Protein AF-A0A0S7EP44-F1 (afdb_monomer_lite)

Radius of gyration: 18.48 Å; chains: 1; bounding box: 54×35×47 Å

InterPro domains:
  IPR001807 Chloride channel [PF00654] (4-166)
  IPR014743 Chloride channel, core [SSF81340] (2-166)
  IPR050970 Voltage-gated chloride channel [PTHR45720] (1-166)

Structure (mmCIF, N/CA/C/O backbone):
data_AF-A0A0S7EP44-F1
#
_entry.id   AF-A0A0S7EP44-F1
#
loop_
_atom_site.group_PDB
_atom_site.id
_atom_site.type_symbol
_atom_site.label_atom_id
_atom_site.label_alt_id
_atom_site.label_comp_id
_atom_site.label_asym_id
_atom_site.label_entity_id
_atom_site.label_seq_id
_atom_site.pdbx_PDB_ins_code
_atom_site.Cartn_x
_atom_site.Cartn_y
_atom_site.Cartn_z
_atom_site.occupancy
_atom_site.B_iso_or_equiv
_atom_site.auth_seq_id
_atom_site.auth_comp_id
_atom_site.auth_asym_id
_atom_site.auth_atom_id
_atom_site.pdbx_PDB_model_num
ATOM 1 N N . MET A 1 1 ? 30.008 4.848 -21.230 1.00 47.75 1 MET A N 1
ATOM 2 C CA . MET A 1 1 ? 29.415 5.142 -19.914 1.00 47.75 1 MET A CA 1
ATOM 3 C C . MET A 1 1 ? 27.972 4.730 -20.035 1.00 47.75 1 MET A C 1
ATOM 5 O O . MET A 1 1 ? 27.283 5.323 -20.854 1.00 47.75 1 MET A O 1
ATOM 9 N N . ASP A 1 2 ? 27.565 3.689 -19.321 1.00 62.22 2 ASP A N 1
ATOM 10 C CA . ASP A 1 2 ? 26.161 3.291 -19.288 1.00 62.22 2 ASP A CA 1
ATOM 11 C C . ASP A 1 2 ? 25.454 4.258 -18.338 1.00 62.22 2 ASP A C 1
ATOM 13 O O . ASP A 1 2 ? 25.802 4.347 -17.157 1.00 62.22 2 ASP A O 1
ATOM 17 N N . PHE A 1 3 ? 24.565 5.087 -18.881 1.00 68.12 3 PHE A N 1
ATOM 18 C CA . PHE A 1 3 ? 23.808 6.035 -18.074 1.00 68.12 3 PHE A CA 1
ATOM 19 C C . PHE A 1 3 ? 22.686 5.284 -17.348 1.00 68.12 3 PHE A C 1
ATOM 21 O O . PHE A 1 3 ? 22.010 4.469 -17.969 1.00 68.12 3 PHE A O 1
ATOM 28 N N . PRO A 1 4 ? 22.472 5.538 -16.044 1.00 75.44 4 PRO A N 1
ATOM 29 C CA . PRO A 1 4 ? 21.437 4.846 -15.279 1.00 75.44 4 PRO A CA 1
ATOM 30 C C . PRO A 1 4 ? 20.013 5.282 -15.649 1.00 75.44 4 PRO A C 1
ATOM 32 O O . PRO A 1 4 ? 19.080 4.566 -15.316 1.00 75.44 4 PRO A O 1
ATOM 35 N N . PHE A 1 5 ? 19.851 6.443 -16.296 1.00 79.06 5 PHE A N 1
ATOM 36 C CA . PHE A 1 5 ? 18.561 6.971 -16.739 1.00 79.06 5 PHE A CA 1
ATOM 37 C C . PHE A 1 5 ? 18.720 7.728 -18.053 1.00 79.06 5 PHE A C 1
ATOM 39 O O . PHE A 1 5 ? 19.632 8.554 -18.188 1.00 79.06 5 PHE A O 1
ATOM 46 N N . ASP A 1 6 ? 17.778 7.513 -18.964 1.00 81.44 6 ASP A N 1
ATOM 47 C CA . ASP A 1 6 ? 17.655 8.298 -20.185 1.00 81.44 6 ASP A CA 1
ATOM 48 C C . ASP A 1 6 ? 16.733 9.508 -19.974 1.00 81.44 6 ASP A C 1
ATOM 50 O O . ASP A 1 6 ? 15.769 9.478 -19.207 1.00 81.44 6 ASP A O 1
ATOM 54 N N . LEU A 1 7 ? 16.989 10.597 -20.708 1.00 81.19 7 LEU A N 1
ATOM 55 C CA . LEU A 1 7 ? 16.166 11.821 -20.675 1.00 81.19 7 LEU A CA 1
ATOM 56 C C . LEU A 1 7 ? 14.674 11.547 -20.956 1.00 81.19 7 LEU A C 1
ATOM 58 O O . LEU A 1 7 ? 13.814 12.308 -20.513 1.00 81.19 7 LEU A O 1
ATOM 62 N N . GLN A 1 8 ? 14.368 10.458 -21.666 1.00 82.12 8 GLN A N 1
ATOM 63 C CA . GLN A 1 8 ? 13.013 10.025 -22.001 1.00 82.12 8 GLN A CA 1
ATOM 64 C C . GLN A 1 8 ? 12.235 9.447 -20.804 1.00 82.12 8 GLN A C 1
ATOM 66 O O . GLN A 1 8 ? 11.005 9.450 -20.830 1.00 82.12 8 GLN A O 1
ATOM 71 N N . GLU A 1 9 ? 12.910 9.006 -19.741 1.00 84.06 9 GLU A N 1
ATOM 72 C CA . GLU A 1 9 ? 12.271 8.439 -18.543 1.00 84.06 9 GLU A CA 1
ATOM 73 C C . GLU A 1 9 ? 11.884 9.516 -17.514 1.00 84.06 9 GLU A C 1
ATOM 75 O O . GLU A 1 9 ? 11.005 9.310 -16.675 1.00 84.06 9 GLU A O 1
ATOM 80 N N . LEU A 1 10 ? 12.474 10.716 -17.606 1.00 87.44 10 LEU A N 1
ATOM 81 C CA . LEU A 1 10 ? 12.195 11.835 -16.695 1.00 87.44 10 LEU A CA 1
ATOM 82 C C . LEU A 1 10 ? 10.710 12.248 -16.644 1.00 87.44 10 LEU A C 1
ATOM 84 O O . LEU A 1 10 ? 10.199 12.462 -15.538 1.00 87.44 10 LEU A O 1
ATOM 88 N N . PRO A 1 11 ? 9.972 12.333 -17.772 1.00 88.94 11 PRO A N 1
ATOM 89 C CA . PRO A 1 11 ? 8.534 12.584 -17.736 1.00 88.94 11 PRO A CA 1
ATOM 90 C C . PRO A 1 11 ? 7.757 11.490 -16.993 1.00 88.94 11 PRO A C 1
ATOM 92 O O . PRO A 1 11 ? 6.808 11.804 -16.274 1.00 88.94 11 PRO A O 1
ATOM 95 N N . ALA A 1 12 ? 8.167 10.222 -17.113 1.00 87.75 12 ALA A N 1
ATOM 96 C CA . ALA A 1 12 ? 7.524 9.119 -16.405 1.00 87.75 12 ALA A CA 1
ATOM 97 C C . ALA A 1 12 ? 7.720 9.251 -14.886 1.00 87.75 12 ALA A C 1
ATOM 99 O O . ALA A 1 12 ? 6.746 9.156 -14.137 1.00 87.75 12 ALA A O 1
ATOM 100 N N . PHE A 1 13 ? 8.927 9.594 -14.422 1.00 89.44 13 PHE A N 1
ATOM 101 C CA . PHE A 1 13 ? 9.173 9.865 -12.999 1.00 89.44 13 PHE A CA 1
ATOM 102 C C . PHE A 1 13 ? 8.356 11.045 -12.463 1.00 89.44 13 PHE A C 1
ATOM 104 O O . PHE A 1 13 ? 7.840 10.977 -11.344 1.00 89.44 13 PHE A O 1
ATOM 111 N N . ALA A 1 14 ? 8.174 12.104 -13.258 1.00 91.69 14 ALA A N 1
ATOM 112 C CA . ALA A 1 14 ? 7.317 13.225 -12.878 1.00 91.69 14 ALA A CA 1
ATOM 113 C C . ALA A 1 14 ? 5.846 12.794 -12.714 1.00 91.69 14 ALA A C 1
ATOM 115 O O . ALA A 1 14 ? 5.205 13.154 -11.723 1.00 91.69 14 ALA A O 1
ATOM 116 N N . ILE A 1 15 ? 5.324 11.976 -13.636 1.00 91.12 15 ILE A N 1
ATOM 117 C CA . ILE A 1 15 ? 3.959 11.431 -13.561 1.00 91.12 15 ILE A CA 1
ATOM 118 C C . ILE A 1 15 ? 3.797 10.529 -12.331 1.00 91.12 15 ILE A C 1
ATOM 120 O O . ILE A 1 15 ? 2.811 10.674 -11.605 1.00 91.12 15 ILE A O 1
ATOM 124 N N . ILE A 1 16 ? 4.770 9.654 -12.051 1.00 93.06 16 ILE A N 1
ATOM 125 C CA . ILE A 1 16 ? 4.774 8.810 -10.845 1.00 93.06 16 ILE A CA 1
ATOM 126 C C . ILE A 1 16 ? 4.729 9.684 -9.589 1.00 93.06 16 ILE A C 1
ATOM 128 O O . ILE A 1 16 ? 3.925 9.424 -8.696 1.00 93.06 16 ILE A O 1
ATOM 132 N N . GLY A 1 17 ? 5.538 10.746 -9.525 1.00 92.38 17 GLY A N 1
ATOM 133 C CA . GLY A 1 17 ? 5.553 11.675 -8.393 1.00 92.38 17 GLY A CA 1
ATOM 134 C C . GLY A 1 17 ? 4.195 12.341 -8.154 1.00 92.38 17 GLY A C 1
ATOM 135 O O . GLY A 1 17 ? 3.699 12.352 -7.024 1.00 92.38 17 GLY A O 1
ATOM 136 N N . ILE A 1 18 ? 3.556 12.834 -9.219 1.00 94.94 18 ILE A N 1
ATOM 137 C CA . ILE A 1 18 ? 2.222 13.450 -9.148 1.00 94.94 18 ILE A CA 1
ATOM 138 C C . ILE A 1 18 ? 1.175 12.418 -8.698 1.00 94.94 18 ILE A C 1
ATOM 140 O O . ILE A 1 18 ? 0.402 12.687 -7.773 1.00 94.94 18 ILE A O 1
ATOM 144 N N . ALA A 1 19 ? 1.170 11.224 -9.297 1.00 94.12 19 ALA A N 1
ATOM 145 C CA . ALA A 1 19 ? 0.236 10.153 -8.958 1.00 94.12 19 ALA A CA 1
ATOM 146 C C . ALA A 1 19 ? 0.390 9.691 -7.498 1.00 94.12 19 ALA A C 1
ATOM 148 O O . ALA A 1 19 ? -0.601 9.615 -6.768 1.00 94.12 19 ALA A O 1
ATOM 149 N N . CYS A 1 20 ? 1.623 9.466 -7.036 1.00 93.31 20 CYS A N 1
ATOM 150 C CA . CYS A 1 20 ? 1.929 9.135 -5.643 1.00 93.31 20 CYS A CA 1
ATOM 151 C C . CYS A 1 20 ? 1.471 10.233 -4.674 1.00 93.31 20 CYS A C 1
ATOM 153 O O . CYS A 1 20 ? 0.960 9.920 -3.597 1.00 93.31 20 CYS A O 1
ATOM 155 N N . GLY A 1 21 ? 1.596 11.509 -5.053 1.00 93.94 21 GLY A N 1
ATOM 156 C CA . GLY A 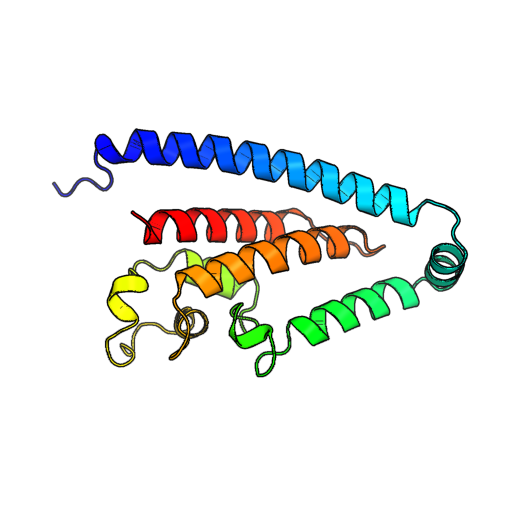1 21 ? 1.091 12.636 -4.267 1.00 93.94 21 GLY A CA 1
ATOM 157 C C . GLY A 1 21 ? -0.429 12.591 -4.079 1.00 93.94 21 GLY A C 1
ATOM 158 O O . GLY A 1 21 ? -0.917 12.684 -2.949 1.00 93.94 21 GLY A O 1
ATOM 159 N N . PHE A 1 22 ? -1.182 12.372 -5.162 1.00 95.69 22 PHE A N 1
ATOM 160 C CA . PHE A 1 22 ? -2.641 12.220 -5.096 1.00 95.69 22 PHE A CA 1
ATOM 161 C C . PHE A 1 22 ? -3.065 10.982 -4.298 1.00 95.69 22 PHE A C 1
ATOM 163 O O . PHE A 1 22 ? -3.961 11.076 -3.455 1.00 95.69 22 PHE A O 1
ATOM 170 N N . LEU A 1 23 ? -2.403 9.841 -4.508 1.00 93.44 23 LEU A N 1
ATOM 171 C CA . LEU A 1 23 ? -2.658 8.610 -3.755 1.00 93.44 23 LEU A CA 1
ATOM 172 C C . LEU A 1 23 ? -2.376 8.795 -2.258 1.00 93.44 23 LEU A C 1
ATOM 174 O O . LEU A 1 23 ? -3.164 8.346 -1.425 1.00 93.44 23 LEU A O 1
ATOM 178 N N . GLY A 1 24 ? -1.304 9.507 -1.905 1.00 92.94 24 GLY A N 1
ATOM 179 C CA . GLY A 1 24 ? -0.982 9.859 -0.524 1.00 92.94 24 GLY A CA 1
ATOM 180 C C . GLY A 1 24 ? -2.040 10.763 0.113 1.00 92.94 24 GLY A C 1
ATOM 181 O O . GLY A 1 24 ? -2.504 10.487 1.222 1.00 92.94 24 GLY A O 1
ATOM 182 N N . ALA A 1 25 ? -2.493 11.801 -0.599 1.00 94.81 25 ALA A N 1
ATOM 183 C CA . ALA A 1 25 ? -3.573 12.671 -0.131 1.00 94.81 25 ALA A CA 1
ATOM 184 C C . ALA A 1 25 ? -4.885 11.891 0.081 1.00 94.81 25 ALA A C 1
ATOM 186 O O . ALA A 1 25 ? -5.550 12.047 1.111 1.00 94.81 25 ALA A O 1
ATOM 187 N N . PHE A 1 26 ? -5.222 10.998 -0.854 1.00 93.94 26 PHE A N 1
ATOM 188 C CA . PHE A 1 26 ? -6.373 10.107 -0.738 1.00 93.94 26 PHE A CA 1
ATOM 189 C C . PHE A 1 26 ? -6.244 9.146 0.454 1.00 93.94 26 PHE A C 1
ATOM 191 O O . PHE A 1 26 ? -7.206 8.969 1.201 1.00 93.94 26 PHE A O 1
ATOM 198 N N . PHE A 1 27 ? -5.055 8.589 0.701 1.00 92.81 27 PHE A N 1
ATOM 199 C CA . PHE A 1 27 ? -4.796 7.726 1.855 1.00 92.81 27 PHE A CA 1
ATOM 200 C C . PHE A 1 27 ? -5.017 8.460 3.181 1.00 92.81 27 PHE A C 1
ATOM 202 O O . PHE A 1 27 ? -5.689 7.937 4.073 1.00 92.81 27 PHE A O 1
ATOM 209 N N . VAL A 1 28 ? -4.508 9.689 3.320 1.00 92.31 28 VAL A N 1
ATOM 210 C CA . VAL A 1 28 ? -4.718 10.509 4.527 1.00 92.31 28 VAL A CA 1
ATOM 211 C C . VAL A 1 28 ? -6.204 10.818 4.725 1.00 92.31 28 VAL A C 1
ATOM 213 O O . VAL A 1 28 ? -6.720 10.696 5.841 1.00 92.31 28 VAL A O 1
ATOM 216 N N . TYR A 1 29 ? -6.914 11.163 3.648 1.00 93.19 29 TYR A N 1
ATOM 217 C CA . TYR A 1 29 ? -8.361 11.362 3.688 1.00 93.19 29 TYR A CA 1
ATOM 218 C C . TYR A 1 29 ? -9.098 10.094 4.145 1.00 93.19 29 TYR A C 1
ATOM 220 O O . TYR A 1 29 ? -9.936 10.168 5.047 1.00 93.19 29 TYR A O 1
ATOM 228 N N . LEU A 1 30 ? -8.760 8.930 3.586 1.00 91.00 30 LEU A N 1
ATOM 229 C CA . LEU A 1 30 ? -9.394 7.657 3.924 1.00 91.00 30 LEU A CA 1
ATOM 230 C C . LEU A 1 30 ? -9.132 7.262 5.384 1.00 91.00 30 LEU A C 1
ATOM 232 O O . LEU A 1 30 ? -10.081 6.937 6.096 1.00 91.00 30 LEU A O 1
ATOM 236 N N . ASN A 1 31 ? -7.894 7.394 5.872 1.00 90.19 31 ASN A N 1
ATOM 237 C CA . ASN A 1 31 ? -7.568 7.186 7.290 1.00 90.19 31 ASN A CA 1
ATOM 238 C C . ASN A 1 31 ? -8.434 8.067 8.198 1.00 90.19 31 ASN A C 1
ATOM 240 O O . ASN A 1 31 ? -9.016 7.586 9.173 1.00 90.19 31 ASN A O 1
ATOM 244 N N . ARG A 1 32 ? -8.584 9.355 7.858 1.00 89.75 32 ARG A N 1
ATOM 245 C CA . ARG A 1 32 ? -9.453 10.271 8.607 1.00 89.75 32 ARG A CA 1
ATOM 246 C C . ARG A 1 32 ? -10.907 9.791 8.614 1.00 89.75 32 ARG A C 1
ATOM 248 O O . ARG A 1 32 ? -11.540 9.837 9.668 1.00 89.75 32 ARG A O 1
ATOM 255 N N . GLN A 1 33 ? -11.438 9.331 7.481 1.00 89.81 33 GLN A N 1
ATOM 256 C CA . GLN A 1 33 ? -12.813 8.824 7.409 1.00 89.81 33 GLN A CA 1
ATOM 257 C C . GLN A 1 33 ? -13.017 7.566 8.258 1.00 89.81 33 GLN A C 1
ATOM 259 O O . GLN A 1 33 ? -14.012 7.490 8.979 1.00 89.81 33 GLN A O 1
ATOM 264 N N . VAL A 1 34 ? -12.068 6.624 8.250 1.00 87.00 34 VAL A N 1
ATOM 265 C CA . VAL A 1 34 ? -12.137 5.415 9.091 1.00 87.00 34 VAL A CA 1
ATOM 266 C C . VAL A 1 34 ? -12.141 5.788 10.579 1.00 87.00 34 VAL A C 1
ATOM 268 O O . VAL A 1 34 ? -12.991 5.310 11.332 1.00 87.00 34 VAL A O 1
ATOM 271 N N . VAL A 1 35 ? -11.275 6.716 11.004 1.00 85.62 35 VAL A N 1
ATOM 272 C CA . VAL A 1 35 ? -11.250 7.201 12.398 1.00 85.62 35 VAL A CA 1
ATOM 273 C C . VAL A 1 35 ? -12.566 7.885 12.781 1.00 85.62 35 VAL A C 1
ATOM 275 O O . VAL A 1 35 ? -13.104 7.638 13.863 1.00 85.62 35 VAL A O 1
ATOM 278 N N . LEU A 1 36 ? -13.110 8.743 11.913 1.00 87.50 36 LEU A N 1
ATOM 279 C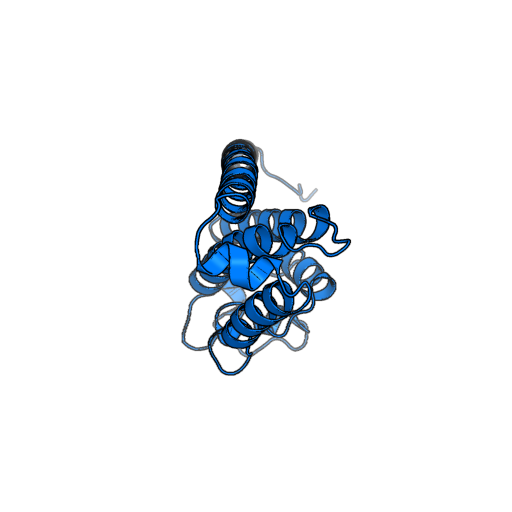 CA . LEU A 1 36 ? -14.394 9.405 12.162 1.00 87.50 36 LEU A CA 1
ATOM 280 C C . LEU A 1 36 ? -15.541 8.395 12.241 1.00 87.50 36 LEU A C 1
ATOM 282 O O . LEU A 1 36 ? -16.402 8.526 13.111 1.00 87.50 36 LEU A O 1
ATOM 286 N N . PHE A 1 37 ? -15.535 7.375 11.384 1.00 83.81 37 PHE A N 1
ATOM 287 C CA . PHE A 1 37 ? -16.515 6.295 11.405 1.00 83.81 37 PHE A CA 1
ATOM 288 C C . PHE A 1 37 ? -16.461 5.508 12.718 1.00 83.81 37 PHE A C 1
ATOM 290 O O . PHE A 1 37 ? -17.501 5.289 13.338 1.00 83.81 37 PHE A O 1
ATOM 297 N N . MET A 1 38 ? -15.264 5.170 13.204 1.00 78.25 38 MET A N 1
ATOM 298 C CA . MET A 1 38 ? -15.096 4.510 14.502 1.00 78.25 38 MET A CA 1
ATOM 299 C C . MET A 1 38 ? -15.574 5.364 15.681 1.00 78.25 38 MET A C 1
ATOM 301 O O . MET A 1 38 ? -16.084 4.824 16.661 1.00 78.25 38 MET A O 1
ATOM 305 N N . ARG A 1 39 ? -15.436 6.694 15.595 1.00 79.12 39 ARG A N 1
ATOM 306 C CA . ARG A 1 39 ? -15.923 7.628 16.624 1.00 79.12 39 ARG A CA 1
ATOM 307 C C . ARG A 1 39 ? -17.440 7.828 16.599 1.00 79.12 39 ARG A C 1
ATOM 309 O O . ARG A 1 39 ? -17.984 8.348 17.574 1.00 79.12 39 ARG A O 1
ATOM 316 N N . ARG A 1 40 ? -18.146 7.443 15.528 1.00 81.12 40 ARG A N 1
ATOM 317 C CA . ARG A 1 40 ? -19.612 7.553 15.486 1.00 81.12 40 ARG A CA 1
ATOM 318 C C . ARG A 1 40 ? -20.255 6.526 16.428 1.00 81.12 40 ARG A C 1
ATOM 320 O O . ARG A 1 40 ? -19.863 5.359 16.404 1.00 81.12 40 ARG A O 1
ATOM 327 N N . PRO A 1 41 ? -21.258 6.919 17.236 1.00 68.00 41 PRO A N 1
ATOM 328 C CA . PRO A 1 41 ? -21.848 6.061 18.261 1.00 68.00 41 PRO A CA 1
ATOM 329 C C . PRO A 1 41 ? -22.891 5.086 17.684 1.00 68.00 41 PRO A C 1
ATOM 331 O O . PRO A 1 41 ? -24.071 5.151 18.030 1.00 68.00 41 PRO A O 1
ATOM 334 N N . ASN A 1 42 ? -22.453 4.151 16.844 1.00 76.25 42 ASN A N 1
ATOM 335 C CA . ASN A 1 42 ? -23.255 3.033 16.347 1.00 76.25 42 ASN A CA 1
ATOM 336 C C . ASN A 1 42 ? -23.284 1.886 17.376 1.00 76.25 42 ASN A C 1
ATOM 338 O O . ASN A 1 42 ? -22.378 1.748 18.197 1.00 76.25 42 ASN A O 1
ATOM 342 N N . ALA A 1 43 ? -24.305 1.025 17.335 1.00 72.56 43 ALA A N 1
ATOM 343 C CA . ALA A 1 43 ? -24.397 -0.123 18.246 1.00 72.56 43 ALA A CA 1
ATOM 344 C C . ALA A 1 43 ? -23.160 -1.043 18.151 1.00 72.56 43 ALA A C 1
ATOM 346 O O . ALA A 1 43 ? -22.608 -1.450 19.173 1.00 72.56 43 ALA A O 1
ATOM 347 N N . MET A 1 44 ? -22.659 -1.276 16.929 1.00 68.00 44 MET A N 1
ATOM 348 C CA . MET A 1 44 ? -21.438 -2.055 16.697 1.00 68.00 44 MET A CA 1
ATOM 349 C C . MET A 1 44 ? -20.180 -1.372 17.242 1.00 68.00 44 MET A C 1
ATOM 351 O O . MET A 1 44 ? -19.373 -2.024 17.896 1.00 68.00 44 MET A O 1
ATOM 355 N N . THR A 1 45 ? -20.008 -0.061 17.033 1.00 71.50 45 THR A N 1
ATOM 356 C CA . THR A 1 45 ? -18.821 0.654 17.536 1.00 71.50 45 THR A CA 1
ATOM 357 C C . THR A 1 45 ? -18.839 0.760 19.057 1.00 71.50 45 THR A C 1
ATOM 359 O O . THR A 1 45 ? -17.796 0.589 19.677 1.00 71.50 45 THR A O 1
ATOM 362 N N . ARG A 1 46 ? -20.010 0.927 19.692 1.00 73.75 46 ARG A N 1
ATOM 363 C CA . ARG A 1 46 ? -20.126 0.860 21.161 1.00 73.75 46 ARG A CA 1
ATOM 364 C C . ARG A 1 46 ? -19.714 -0.503 21.708 1.00 73.75 46 ARG A C 1
ATOM 366 O O . ARG A 1 46 ? -18.990 -0.546 22.697 1.00 73.75 46 ARG A O 1
ATOM 373 N N . PHE A 1 47 ? -20.141 -1.595 21.075 1.00 76.69 47 PHE A N 1
ATOM 374 C CA . PHE A 1 47 ? -19.744 -2.946 21.481 1.00 76.69 47 PHE A CA 1
ATOM 375 C C . PHE A 1 47 ? -18.231 -3.172 21.320 1.00 76.69 47 PHE A C 1
ATOM 377 O O . PHE A 1 47 ? -17.570 -3.638 22.247 1.00 76.69 47 PHE A O 1
ATOM 384 N N . LEU A 1 48 ? -17.675 -2.758 20.178 1.00 71.31 48 LEU A N 1
ATOM 385 C CA . LEU A 1 48 ? -16.251 -2.881 19.855 1.00 71.31 48 LEU A CA 1
ATOM 386 C C . LEU A 1 48 ? -15.351 -2.018 20.756 1.00 71.31 48 LEU A C 1
ATOM 388 O O . LEU A 1 48 ? -14.263 -2.454 21.119 1.00 71.31 48 LEU A O 1
ATOM 392 N N . ILE A 1 49 ? -15.799 -0.820 21.146 1.00 68.00 49 ILE A N 1
ATOM 393 C CA . ILE A 1 49 ? -15.058 0.081 22.047 1.00 68.00 49 ILE A CA 1
ATOM 394 C C . ILE A 1 49 ? -15.193 -0.359 23.512 1.00 68.00 49 ILE A C 1
ATOM 396 O O . ILE A 1 49 ? -14.244 -0.204 24.280 1.00 68.00 49 ILE A O 1
ATOM 400 N N . LYS A 1 50 ? -16.335 -0.947 23.907 1.00 75.62 50 LYS A N 1
ATOM 401 C CA . LYS A 1 50 ? -16.563 -1.447 25.277 1.00 75.62 50 LYS A CA 1
ATOM 402 C C . LYS A 1 50 ? -15.513 -2.478 25.695 1.00 75.62 50 LYS A C 1
ATOM 404 O O . LYS A 1 50 ? -15.087 -2.478 26.847 1.00 75.62 50 LYS A O 1
ATOM 409 N N . HIS A 1 51 ? -15.066 -3.320 24.765 1.00 79.94 51 HIS A N 1
ATOM 410 C CA . HIS A 1 51 ? -13.996 -4.284 24.999 1.00 79.94 51 HIS A CA 1
ATOM 411 C C . HIS A 1 51 ? -12.778 -3.957 24.134 1.00 79.94 51 HIS A C 1
ATOM 413 O O . HIS A 1 51 ? -12.702 -4.359 22.975 1.00 79.94 51 HIS A O 1
ATOM 419 N N . ARG A 1 52 ? -11.785 -3.288 24.736 1.00 77.56 52 ARG A N 1
ATOM 420 C CA . ARG A 1 52 ? -10.562 -2.792 24.072 1.00 77.56 52 ARG A CA 1
ATOM 421 C C . ARG A 1 52 ? -9.850 -3.816 23.172 1.00 77.56 52 ARG A C 1
ATOM 423 O O . ARG A 1 52 ? -9.207 -3.408 22.212 1.00 77.56 52 ARG A O 1
ATOM 430 N N . LEU A 1 53 ? -9.948 -5.115 23.473 1.00 84.62 53 LEU A N 1
ATOM 431 C CA . LEU A 1 53 ? -9.297 -6.190 22.712 1.00 84.62 53 LEU A CA 1
ATOM 432 C C . LEU A 1 53 ? -10.132 -6.738 21.545 1.00 84.62 53 LEU A C 1
ATOM 434 O O . LEU A 1 53 ? -9.549 -7.270 20.605 1.00 84.62 53 LEU A O 1
ATOM 438 N N . ILE A 1 54 ? -11.464 -6.597 21.555 1.00 85.94 54 ILE A N 1
ATOM 439 C CA . ILE A 1 54 ? -12.325 -7.186 20.513 1.00 85.94 54 ILE A CA 1
ATOM 440 C C . ILE A 1 54 ? -12.106 -6.483 19.174 1.00 85.94 54 ILE A C 1
ATOM 442 O O . ILE A 1 54 ? -12.036 -7.148 18.141 1.00 85.94 54 ILE A O 1
ATOM 446 N N . PHE A 1 55 ? -11.960 -5.154 19.179 1.00 83.62 55 PHE A N 1
ATOM 447 C CA . PHE A 1 55 ? -11.731 -4.407 17.945 1.00 83.62 55 PHE A CA 1
ATOM 448 C C . PHE A 1 55 ? -10.421 -4.808 17.245 1.00 83.62 55 PHE A C 1
ATOM 450 O O . PHE A 1 55 ? -10.504 -5.263 16.102 1.00 83.62 55 PHE A O 1
ATOM 457 N N . PRO A 1 56 ? -9.241 -4.752 17.901 1.00 89.62 56 PRO A N 1
ATOM 458 C CA . PRO A 1 56 ? -8.018 -5.254 17.293 1.00 89.62 56 PRO A CA 1
ATOM 459 C C . PRO A 1 56 ? -8.105 -6.722 16.890 1.00 89.62 56 PRO A C 1
ATOM 461 O O . PRO A 1 56 ? -7.737 -7.037 15.769 1.00 89.62 56 PRO A O 1
ATOM 464 N N . ALA A 1 57 ? -8.651 -7.598 17.743 1.00 91.06 57 ALA A N 1
ATOM 465 C CA . ALA A 1 57 ? -8.748 -9.028 17.443 1.00 91.06 57 ALA A CA 1
ATOM 466 C C . ALA A 1 57 ? -9.579 -9.309 16.181 1.00 91.06 57 ALA A C 1
ATOM 468 O O . ALA A 1 57 ? -9.204 -10.146 15.363 1.00 91.06 57 ALA A O 1
ATOM 469 N N . THR A 1 58 ? -10.682 -8.581 15.993 1.00 88.88 58 THR A N 1
ATOM 470 C CA . THR A 1 58 ? -11.539 -8.723 14.807 1.00 88.88 58 THR A CA 1
ATOM 471 C C . THR A 1 58 ? -10.813 -8.241 13.553 1.00 88.88 58 THR A C 1
ATOM 473 O O . THR A 1 58 ? -10.798 -8.942 12.544 1.00 88.88 58 THR A O 1
ATOM 476 N N . VAL A 1 59 ? -10.164 -7.072 13.617 1.00 90.12 59 VAL A N 1
ATOM 477 C CA . VAL A 1 59 ? -9.391 -6.522 12.491 1.00 90.12 59 VAL A CA 1
ATOM 478 C C . VAL A 1 59 ? -8.233 -7.449 12.123 1.00 90.12 59 VAL A C 1
ATOM 480 O O . VAL A 1 59 ? -8.051 -7.764 10.947 1.00 90.12 59 VAL A O 1
ATOM 483 N N . THR A 1 60 ? -7.477 -7.935 13.110 1.00 92.19 60 THR A N 1
ATOM 484 C CA . THR A 1 60 ? -6.364 -8.857 12.868 1.00 92.19 60 THR A CA 1
ATOM 485 C C . THR A 1 60 ? -6.846 -10.183 12.310 1.00 92.19 60 THR A C 1
ATOM 487 O O . THR A 1 60 ? -6.200 -10.709 11.415 1.00 92.19 60 THR A O 1
ATOM 490 N N . LEU A 1 61 ? -7.984 -10.706 12.780 1.00 93.81 61 LEU A N 1
ATOM 491 C CA . LEU A 1 61 ? -8.569 -11.931 12.242 1.00 93.81 61 LEU A CA 1
ATOM 492 C C . LEU A 1 61 ? -8.936 -11.746 10.769 1.00 93.81 61 LEU A C 1
ATOM 494 O O . LEU A 1 61 ? -8.515 -12.549 9.942 1.00 93.81 61 LEU A O 1
ATOM 498 N N . VAL A 1 62 ? -9.633 -10.664 10.408 1.00 92.50 62 VAL A N 1
ATOM 499 C CA . VAL A 1 62 ? -9.998 -10.379 9.008 1.00 92.50 62 VAL A CA 1
ATOM 500 C C . VAL A 1 62 ? -8.753 -10.254 8.124 1.00 92.50 62 VAL A C 1
ATOM 502 O O . VAL A 1 62 ? -8.671 -10.909 7.084 1.00 92.50 62 VAL A O 1
ATOM 505 N N . ILE A 1 63 ? -7.757 -9.470 8.548 1.00 92.69 63 ILE A N 1
ATOM 506 C CA . ILE A 1 63 ? -6.512 -9.290 7.787 1.00 92.69 63 ILE A CA 1
ATOM 507 C C . ILE A 1 63 ? -5.744 -10.613 7.673 1.00 92.69 63 ILE A C 1
ATOM 509 O O . ILE A 1 63 ? -5.266 -10.933 6.587 1.00 92.69 63 ILE A O 1
ATOM 513 N N . ALA A 1 64 ? -5.648 -11.402 8.746 1.00 92.06 64 ALA A N 1
ATOM 514 C CA . ALA A 1 64 ? -4.964 -12.695 8.737 1.00 92.06 64 ALA A CA 1
ATOM 515 C C . ALA A 1 64 ? -5.652 -13.701 7.807 1.00 92.06 64 ALA A C 1
ATOM 517 O O . ALA A 1 64 ? -4.974 -14.399 7.060 1.00 92.06 64 ALA A O 1
ATOM 518 N N . THR A 1 65 ? -6.987 -13.722 7.794 1.00 92.62 65 THR A N 1
ATOM 519 C CA . THR A 1 65 ? -7.766 -14.602 6.910 1.00 92.62 65 THR A CA 1
ATOM 520 C C . THR A 1 65 ? -7.501 -14.269 5.441 1.00 92.62 65 THR A C 1
ATOM 522 O O . THR A 1 65 ? -7.283 -15.161 4.627 1.00 92.62 65 THR A O 1
ATOM 525 N N . LEU A 1 66 ? -7.449 -12.977 5.106 1.00 90.94 66 LEU A N 1
ATOM 526 C CA . LEU A 1 66 ? -7.137 -12.518 3.750 1.00 90.94 66 LEU A CA 1
ATOM 527 C C . LEU A 1 66 ? -5.651 -12.674 3.400 1.00 90.94 66 LEU A C 1
ATOM 529 O O . LEU A 1 66 ? -5.319 -12.850 2.234 1.00 90.94 66 LEU A O 1
ATOM 533 N N . THR A 1 67 ? -4.764 -12.640 4.397 1.00 90.44 67 THR A N 1
ATOM 534 C CA . THR A 1 67 ? -3.308 -12.815 4.237 1.00 90.44 67 THR A CA 1
ATOM 535 C C . THR A 1 67 ? -2.861 -14.265 4.238 1.00 90.44 67 THR A C 1
ATOM 537 O O . THR A 1 67 ? -1.684 -14.539 4.034 1.00 90.44 67 THR A O 1
ATOM 540 N N . PHE A 1 68 ? -3.791 -15.203 4.393 1.00 90.31 68 PHE A N 1
ATOM 541 C CA . PHE A 1 68 ? -3.472 -16.617 4.428 1.00 90.31 68 PHE A CA 1
ATOM 542 C C . PHE A 1 68 ? -2.788 -17.067 3.122 1.00 90.31 68 PHE A C 1
ATOM 544 O O . PHE A 1 68 ? -3.428 -17.001 2.065 1.00 90.31 68 PHE A O 1
ATOM 551 N N . PRO A 1 69 ? -1.516 -17.517 3.170 1.00 86.12 69 PRO A N 1
ATOM 552 C CA . PRO A 1 69 ? -0.712 -17.753 1.975 1.00 86.12 69 PRO A CA 1
ATOM 553 C C . PRO A 1 69 ? -1.295 -18.721 0.949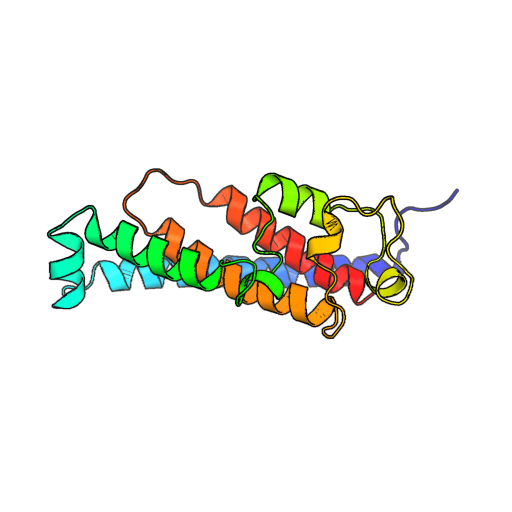 1.00 86.12 69 PRO A C 1
ATOM 555 O O . PRO A 1 69 ? -1.394 -18.324 -0.209 1.00 86.12 69 PRO A O 1
ATOM 558 N N . PRO A 1 70 ? -1.774 -19.924 1.323 1.00 86.25 70 PRO A N 1
ATOM 559 C CA . PRO A 1 70 ? -2.340 -20.838 0.333 1.00 86.25 70 PRO A CA 1
ATOM 560 C C . PRO A 1 70 ? -3.770 -20.443 -0.083 1.00 86.25 70 PRO A C 1
ATOM 562 O O . PRO A 1 70 ? -4.361 -21.086 -0.942 1.00 86.25 70 PRO A O 1
ATOM 565 N N . GLY A 1 71 ? -4.354 -19.412 0.544 1.00 88.38 71 GLY A N 1
ATOM 566 C CA . GLY A 1 71 ? -5.654 -18.852 0.187 1.00 88.38 71 GLY A CA 1
ATOM 567 C C . GLY A 1 71 ? -5.510 -17.651 -0.745 1.00 88.38 71 GLY A C 1
ATOM 568 O O . GLY A 1 71 ? -4.997 -17.752 -1.853 1.00 88.38 71 GLY A O 1
ATOM 569 N N . PHE A 1 72 ? -5.977 -16.485 -0.299 1.00 85.69 72 PHE A N 1
ATOM 570 C CA . PHE A 1 72 ? -5.879 -15.247 -1.079 1.00 85.69 72 PHE A CA 1
ATOM 571 C C . PHE A 1 72 ? -4.457 -14.646 -1.065 1.00 85.69 72 PHE A C 1
ATOM 573 O O . PHE A 1 72 ? -4.092 -13.883 -1.959 1.00 85.69 72 PHE A O 1
ATOM 580 N N . GLY A 1 73 ? -3.624 -15.030 -0.091 1.00 84.88 73 GLY A N 1
ATOM 581 C CA . GLY A 1 73 ? -2.246 -14.559 0.048 1.00 84.88 73 GLY A CA 1
ATOM 582 C C . GLY A 1 73 ? -1.343 -14.885 -1.145 1.00 84.88 73 GLY A C 1
ATOM 583 O O . GLY A 1 73 ? -0.416 -14.117 -1.400 1.00 84.88 73 GLY A O 1
ATOM 584 N N . GLN A 1 74 ? -1.644 -15.935 -1.916 1.00 85.31 74 GLN A N 1
ATOM 585 C CA . GLN A 1 74 ? -0.903 -16.301 -3.130 1.00 85.31 74 GLN A CA 1
ATOM 586 C C . GLN A 1 74 ? -0.907 -15.189 -4.193 1.00 85.31 74 GLN A C 1
ATOM 588 O O . GLN A 1 74 ? 0.067 -15.022 -4.917 1.00 85.31 74 GLN A O 1
ATOM 593 N N . PHE A 1 75 ? -1.966 -14.372 -4.246 1.00 86.69 75 PHE A N 1
ATOM 594 C CA . PHE A 1 75 ? -2.102 -13.277 -5.216 1.00 86.69 75 PHE A CA 1
ATOM 595 C C . PHE A 1 75 ? -1.557 -11.939 -4.711 1.00 86.69 75 PHE A C 1
ATOM 597 O O . PHE A 1 75 ? -1.685 -10.924 -5.390 1.00 86.69 75 PHE A O 1
ATOM 604 N N . MET A 1 76 ? -0.982 -11.907 -3.509 1.00 86.38 76 MET A N 1
ATOM 605 C CA . MET A 1 76 ? -0.429 -10.687 -2.923 1.00 86.38 76 MET A CA 1
ATOM 606 C C . MET A 1 76 ? 0.862 -10.940 -2.141 1.00 86.38 76 MET A C 1
ATOM 608 O O . MET A 1 76 ? 1.144 -10.227 -1.180 1.00 86.38 76 MET A O 1
ATOM 612 N N . ALA A 1 77 ? 1.618 -11.981 -2.499 1.00 84.38 77 ALA A N 1
ATOM 613 C CA . ALA A 1 77 ? 2.865 -12.343 -1.827 1.00 84.38 77 ALA A CA 1
ATOM 614 C C . ALA A 1 77 ? 2.731 -12.345 -0.283 1.00 84.38 77 ALA A C 1
ATOM 616 O O . ALA A 1 77 ? 3.547 -11.773 0.444 1.00 84.38 77 ALA A O 1
ATOM 617 N N . GLY A 1 78 ? 1.647 -12.946 0.226 1.00 81.88 78 GLY A N 1
ATOM 618 C CA . GLY A 1 78 ? 1.236 -12.876 1.635 1.00 81.88 78 GLY A CA 1
ATOM 619 C C . GLY A 1 78 ? 2.218 -13.508 2.629 1.00 81.88 78 GLY A C 1
ATOM 620 O O . GLY A 1 78 ? 2.151 -13.204 3.817 1.00 81.88 78 GLY A O 1
ATOM 621 N N . GLU A 1 79 ? 3.145 -14.341 2.149 1.00 85.38 79 GLU A N 1
ATOM 622 C CA . GLU A 1 79 ? 4.222 -14.946 2.949 1.00 85.38 79 GLU A CA 1
ATOM 623 C C . GLU A 1 79 ? 5.327 -13.955 3.324 1.00 85.38 79 GLU A C 1
ATOM 625 O O . GLU A 1 79 ? 6.077 -14.193 4.273 1.00 85.38 79 GLU A O 1
ATOM 630 N N . LEU A 1 80 ? 5.445 -12.841 2.593 1.00 86.75 80 LEU A N 1
ATOM 631 C CA . LEU A 1 80 ? 6.540 -11.901 2.780 1.00 86.75 80 LEU A CA 1
ATOM 632 C C . LEU A 1 80 ? 6.310 -11.009 3.998 1.00 86.75 80 LEU A C 1
ATOM 634 O O . LEU A 1 80 ? 5.345 -10.242 4.088 1.00 86.75 80 LEU A O 1
ATOM 638 N N . MET A 1 81 ? 7.284 -11.027 4.905 1.00 87.62 81 MET A N 1
ATOM 639 C CA . MET A 1 81 ? 7.365 -10.038 5.975 1.00 87.62 81 MET A CA 1
ATOM 640 C C . MET A 1 81 ? 7.658 -8.646 5.388 1.00 87.62 81 MET A C 1
ATOM 642 O O . MET A 1 81 ? 8.342 -8.551 4.370 1.00 87.62 81 MET A O 1
ATOM 646 N N . PRO A 1 82 ? 7.240 -7.539 6.031 1.00 86.00 82 PRO A N 1
ATOM 647 C CA . PRO A 1 82 ? 7.404 -6.183 5.490 1.00 86.00 82 PRO A CA 1
ATOM 648 C C . PRO A 1 82 ? 8.828 -5.846 5.018 1.00 86.00 82 PRO A C 1
ATOM 650 O O . PRO A 1 82 ? 9.007 -5.258 3.957 1.00 86.00 82 PRO A O 1
ATOM 653 N N . ARG A 1 83 ? 9.852 -6.264 5.773 1.00 87.12 83 ARG A N 1
ATOM 654 C CA . ARG A 1 83 ? 11.264 -6.058 5.408 1.00 87.12 83 ARG A CA 1
ATOM 655 C C . ARG A 1 83 ? 11.658 -6.827 4.146 1.00 87.12 83 ARG A C 1
ATOM 657 O O . ARG A 1 83 ? 12.358 -6.298 3.292 1.00 87.12 83 ARG A O 1
ATOM 664 N N . GLU A 1 84 ? 11.218 -8.074 4.047 1.00 88.94 84 GLU A N 1
ATOM 665 C CA . GLU A 1 84 ? 11.501 -8.952 2.909 1.00 88.94 84 GLU A CA 1
ATOM 666 C C . GLU A 1 84 ? 10.748 -8.483 1.665 1.00 88.94 84 GLU A C 1
ATOM 668 O O . GLU A 1 84 ? 11.313 -8.464 0.578 1.00 88.94 84 GLU A O 1
ATOM 673 N N . CYS A 1 85 ? 9.512 -8.016 1.853 1.00 90.19 85 CYS A N 1
ATOM 674 C CA . CYS A 1 85 ? 8.688 -7.396 0.827 1.00 90.19 85 CYS A CA 1
ATOM 675 C C . CYS A 1 85 ? 9.396 -6.185 0.200 1.00 90.19 8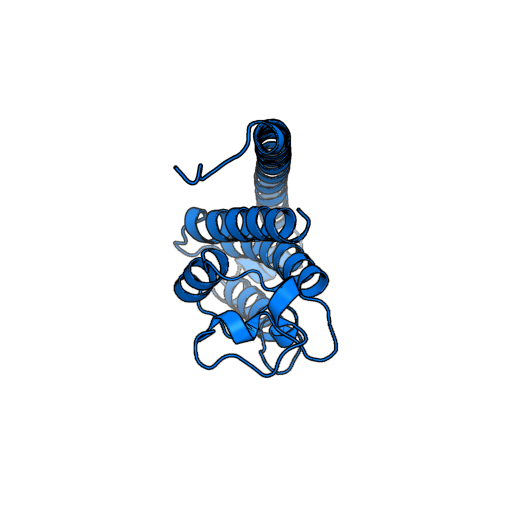5 CYS A C 1
ATOM 677 O O . CYS A 1 85 ? 9.557 -6.147 -1.016 1.00 90.19 85 CYS A O 1
ATOM 679 N N . ILE A 1 86 ? 9.914 -5.251 1.008 1.00 90.69 86 ILE A N 1
ATOM 680 C CA . ILE A 1 86 ? 10.682 -4.098 0.496 1.00 90.69 86 ILE A CA 1
ATOM 681 C C . ILE A 1 86 ? 11.911 -4.556 -0.282 1.00 90.69 86 ILE A C 1
ATOM 683 O O . ILE A 1 86 ? 12.130 -4.099 -1.399 1.00 90.69 86 ILE A O 1
ATOM 687 N N . ASN A 1 87 ? 12.692 -5.472 0.293 1.00 89.88 87 ASN A N 1
ATOM 688 C CA . ASN A 1 87 ? 13.896 -5.971 -0.365 1.00 89.88 87 ASN A CA 1
ATOM 689 C C . ASN A 1 87 ? 13.567 -6.630 -1.711 1.00 89.88 87 ASN A C 1
ATOM 691 O O . ASN A 1 87 ? 14.308 -6.441 -2.665 1.00 89.88 87 ASN A O 1
ATOM 695 N N . SER A 1 88 ? 12.444 -7.352 -1.802 1.00 88.94 88 SER A N 1
ATOM 696 C CA . SER A 1 88 ? 11.983 -7.928 -3.067 1.00 88.94 88 SER A CA 1
ATOM 697 C C . SER A 1 88 ? 11.503 -6.866 -4.062 1.00 88.94 88 SER A C 1
ATOM 699 O O . SER A 1 88 ? 11.762 -6.994 -5.246 1.00 88.94 88 SER A O 1
ATOM 701 N N . LEU A 1 89 ? 10.865 -5.778 -3.621 1.00 89.56 89 LEU A N 1
ATOM 702 C CA . LEU A 1 89 ? 10.429 -4.703 -4.524 1.00 89.56 89 LEU A CA 1
ATOM 703 C C . LEU A 1 89 ? 11.611 -3.924 -5.130 1.00 89.56 89 LEU A C 1
ATOM 705 O O . LEU A 1 89 ? 11.506 -3.412 -6.245 1.00 89.56 89 LEU A O 1
ATOM 709 N N . PHE A 1 90 ? 12.737 -3.859 -4.416 1.00 88.69 90 PHE A N 1
ATOM 710 C CA . PHE A 1 90 ? 13.992 -3.252 -4.879 1.00 88.69 90 PHE A CA 1
ATOM 711 C C . PHE A 1 90 ? 14.936 -4.239 -5.576 1.00 88.69 90 PHE A C 1
ATOM 713 O O . PHE A 1 90 ? 16.118 -3.944 -5.750 1.00 88.69 90 PHE A O 1
ATOM 720 N N . ASP A 1 91 ? 14.426 -5.401 -5.976 1.00 87.06 91 ASP A N 1
ATOM 721 C CA . ASP A 1 91 ? 15.190 -6.391 -6.725 1.00 87.06 91 ASP A CA 1
ATOM 722 C C . ASP A 1 91 ? 15.611 -5.836 -8.098 1.00 87.06 91 ASP A C 1
ATOM 724 O O . ASP A 1 91 ? 14.877 -5.078 -8.734 1.00 87.06 91 ASP A O 1
ATOM 728 N N . ASN A 1 92 ? 16.798 -6.191 -8.574 1.00 85.56 92 ASN A N 1
ATOM 729 C CA . ASN A 1 92 ? 17.371 -5.646 -9.812 1.00 85.56 92 ASN A CA 1
ATOM 730 C C . ASN A 1 92 ? 16.955 -6.422 -11.074 1.00 85.56 92 ASN A C 1
ATOM 732 O O . ASN A 1 92 ? 17.358 -6.074 -12.182 1.00 85.56 92 ASN A O 1
ATOM 736 N N . PHE A 1 93 ? 16.160 -7.476 -10.915 1.00 83.31 93 PHE A N 1
ATOM 737 C CA . PHE A 1 93 ? 15.641 -8.296 -12.003 1.00 83.31 93 PHE A CA 1
ATOM 738 C C . PHE A 1 93 ? 14.308 -7.775 -12.530 1.00 83.31 93 PHE A C 1
ATOM 740 O O . PHE A 1 93 ? 13.456 -7.427 -11.730 1.00 83.31 93 PHE A O 1
ATOM 747 N N . THR A 1 94 ? 14.066 -7.805 -13.841 1.00 84.44 94 THR A N 1
ATOM 748 C CA . THR A 1 94 ? 12.749 -7.494 -14.429 1.00 84.44 94 THR A CA 1
ATOM 749 C C . THR A 1 94 ? 11.845 -8.729 -14.392 1.00 84.44 94 THR A C 1
ATOM 751 O O . THR A 1 94 ? 12.104 -9.717 -15.088 1.00 84.44 94 THR A O 1
ATOM 754 N N . TRP A 1 95 ? 10.779 -8.705 -13.593 1.00 83.69 95 TRP A N 1
ATOM 755 C CA . TRP A 1 95 ? 9.953 -9.889 -13.329 1.00 83.69 95 TRP A CA 1
ATOM 756 C C . TRP A 1 95 ? 9.133 -10.330 -14.540 1.00 83.69 95 TRP A C 1
ATOM 758 O O . TRP A 1 95 ? 8.960 -11.530 -14.768 1.00 83.69 95 TRP A O 1
ATOM 768 N N . THR A 1 96 ? 8.699 -9.387 -15.374 1.00 80.50 96 THR A N 1
ATOM 769 C CA . THR A 1 96 ? 7.979 -9.687 -16.624 1.00 80.50 96 THR A CA 1
ATOM 770 C C . THR A 1 96 ? 8.802 -10.521 -17.607 1.00 80.50 96 THR A C 1
ATOM 772 O O . THR A 1 96 ? 8.252 -11.378 -18.298 1.00 80.50 96 THR A O 1
ATOM 775 N N . LYS A 1 97 ? 10.129 -10.339 -17.641 1.00 77.00 97 LYS A N 1
ATOM 776 C CA . LYS A 1 97 ? 11.041 -11.129 -18.488 1.00 77.00 97 LYS A CA 1
ATOM 777 C C . LYS A 1 97 ? 11.300 -12.536 -17.938 1.00 77.00 97 LYS A C 1
ATOM 779 O O . LYS A 1 97 ? 11.680 -13.423 -18.698 1.00 77.00 97 LYS A O 1
ATOM 784 N N . ILE A 1 98 ? 11.093 -12.742 -16.638 1.00 73.56 98 ILE A N 1
ATOM 785 C CA . ILE A 1 98 ? 11.428 -13.984 -15.922 1.00 73.56 98 ILE A CA 1
ATOM 786 C C . ILE A 1 98 ? 10.202 -14.885 -15.736 1.00 73.56 98 ILE A C 1
ATOM 788 O O . ILE A 1 98 ? 10.342 -16.096 -15.620 1.00 73.56 98 ILE A O 1
ATOM 792 N N . SER A 1 99 ? 8.992 -14.326 -15.811 1.00 60.88 99 SER A N 1
ATOM 793 C CA . SER A 1 99 ? 7.719 -15.046 -15.658 1.00 60.88 99 SER A CA 1
ATOM 794 C C . SER A 1 99 ? 7.497 -16.215 -16.642 1.00 60.88 99 SER A C 1
ATOM 796 O O . SER A 1 99 ? 6.546 -16.967 -16.456 1.00 60.88 99 SER A O 1
ATOM 798 N N . GLY A 1 100 ? 8.332 -16.374 -17.680 1.00 58.25 100 GLY A N 1
ATOM 799 C CA . GLY A 1 100 ? 8.260 -17.463 -18.666 1.00 58.25 100 GLY A CA 1
ATOM 800 C C . GLY A 1 100 ? 9.460 -18.423 -18.692 1.00 58.25 100 GLY A C 1
ATOM 801 O O . GLY A 1 100 ? 9.466 -19.341 -19.511 1.00 58.25 100 GLY A O 1
ATOM 802 N N . SER A 1 101 ? 10.479 -18.233 -17.844 1.00 57.84 101 SER A N 1
ATOM 803 C CA . SER A 1 101 ? 11.646 -19.127 -17.751 1.00 57.84 101 SER A CA 1
ATOM 804 C C . SER A 1 101 ? 11.638 -19.907 -16.428 1.00 57.84 101 SER A C 1
ATOM 806 O O . SER A 1 101 ? 11.149 -19.395 -15.420 1.00 57.84 101 SER A O 1
ATOM 808 N N . PRO A 1 102 ? 12.131 -21.166 -16.394 1.00 55.41 102 PRO A N 1
ATOM 809 C CA . PRO A 1 102 ? 12.180 -21.930 -15.153 1.00 55.41 102 PRO A CA 1
ATOM 810 C C . PRO A 1 102 ? 13.011 -21.166 -14.123 1.00 55.41 102 PRO A C 1
ATOM 812 O O . PRO A 1 102 ? 14.114 -20.709 -14.426 1.00 55.41 102 PRO A O 1
ATOM 815 N N . SER A 1 103 ? 12.431 -21.016 -12.930 1.00 55.06 103 SER A N 1
ATOM 816 C CA . SER A 1 103 ? 12.922 -20.233 -11.795 1.00 55.06 103 SER A CA 1
ATOM 817 C C . SER A 1 103 ? 14.449 -20.207 -11.716 1.00 55.06 103 SER A C 1
ATOM 819 O O . SER A 1 103 ? 15.078 -21.193 -11.322 1.00 55.06 103 SER A O 1
ATOM 821 N N . LEU A 1 104 ? 15.048 -19.072 -12.084 1.00 55.09 104 LEU A N 1
ATOM 822 C CA . LEU A 1 104 ? 16.469 -18.834 -11.868 1.00 55.09 104 LEU A CA 1
ATOM 823 C C . LEU A 1 104 ? 16.753 -18.989 -10.371 1.00 55.09 104 LEU A C 1
ATOM 825 O O . LEU A 1 104 ? 16.122 -18.330 -9.542 1.00 55.0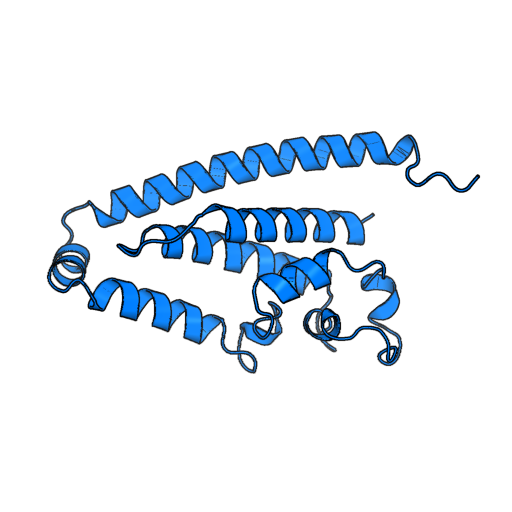9 104 LEU A O 1
ATOM 829 N N . ALA A 1 105 ? 17.735 -19.824 -10.028 1.00 49.00 105 ALA A N 1
ATOM 830 C CA . ALA A 1 105 ? 18.161 -20.125 -8.656 1.00 49.00 105 ALA A CA 1
ATOM 831 C C . ALA A 1 105 ? 18.637 -18.894 -7.838 1.00 49.00 105 ALA A C 1
ATOM 833 O O . ALA A 1 105 ? 19.061 -19.044 -6.696 1.00 49.00 105 ALA A O 1
ATOM 834 N N . GLY A 1 106 ? 18.564 -17.683 -8.407 1.00 55.34 106 GLY A N 1
ATOM 835 C CA . GLY A 1 106 ? 18.906 -16.404 -7.785 1.00 55.34 106 GLY A CA 1
ATOM 836 C C . GLY A 1 106 ? 17.723 -15.517 -7.368 1.00 55.34 106 GLY A C 1
ATOM 837 O O . GLY A 1 106 ? 17.973 -14.514 -6.711 1.00 55.34 106 GLY A O 1
ATOM 838 N N . LEU A 1 107 ? 16.460 -15.855 -7.685 1.00 61.47 107 LEU A N 1
ATOM 839 C CA . LEU A 1 107 ? 15.303 -15.011 -7.306 1.00 61.47 107 LEU A CA 1
ATOM 840 C C . LEU A 1 107 ? 15.034 -14.979 -5.788 1.00 61.47 107 LEU A C 1
ATOM 842 O O . LEU A 1 107 ? 14.356 -14.091 -5.281 1.00 61.47 107 LEU A O 1
ATOM 846 N N . GLY A 1 108 ? 15.554 -15.937 -5.018 1.00 72.19 108 GLY A N 1
ATOM 847 C CA . GLY A 1 108 ? 15.379 -15.959 -3.564 1.00 72.19 108 GLY A CA 1
ATOM 848 C C . GLY A 1 108 ? 13.904 -15.839 -3.154 1.00 72.19 108 GLY A C 1
ATOM 849 O O . GLY A 1 108 ? 13.104 -16.728 -3.434 1.00 72.19 108 GLY A O 1
ATOM 850 N N . ARG A 1 109 ? 13.551 -14.730 -2.488 1.00 73.75 109 ARG A N 1
ATOM 851 C CA . ARG A 1 109 ? 12.189 -14.434 -2.008 1.00 73.75 109 ARG A CA 1
ATOM 852 C C . ARG A 1 109 ? 11.308 -13.667 -3.003 1.00 73.75 109 ARG A C 1
ATOM 854 O O . ARG A 1 109 ? 10.118 -13.520 -2.732 1.00 73.75 109 ARG A O 1
ATOM 861 N N . SER A 1 110 ? 11.836 -13.194 -4.138 1.00 77.56 110 SER A N 1
ATOM 862 C CA . SER A 1 110 ? 11.011 -12.546 -5.172 1.00 77.56 110 SER A CA 1
ATOM 863 C C . SER A 1 110 ? 10.162 -13.542 -5.976 1.00 77.56 110 SER A C 1
ATOM 865 O O . SER A 1 110 ? 9.225 -13.138 -6.658 1.00 77.56 110 SER A O 1
ATOM 867 N N . THR A 1 111 ? 10.380 -14.849 -5.791 1.00 76.06 111 THR A N 1
ATOM 868 C CA . THR A 1 111 ? 9.495 -15.923 -6.279 1.00 76.06 111 THR A CA 1
ATOM 869 C C . THR A 1 111 ? 8.058 -15.801 -5.774 1.00 76.06 111 THR A C 1
ATOM 871 O O . THR A 1 111 ? 7.143 -16.197 -6.485 1.00 76.06 111 THR A O 1
ATOM 874 N N . ALA A 1 112 ? 7.833 -15.192 -4.605 1.00 82.62 112 ALA A N 1
ATOM 875 C CA . ALA A 1 112 ? 6.494 -14.980 -4.052 1.00 82.62 112 ALA A CA 1
ATOM 876 C C . ALA A 1 112 ? 5.610 -14.036 -4.897 1.00 82.62 112 ALA A C 1
ATOM 878 O O . ALA A 1 112 ? 4.400 -13.982 -4.684 1.00 82.62 112 ALA A O 1
ATOM 879 N N . TRP A 1 113 ? 6.198 -13.292 -5.842 1.00 83.56 113 TRP A N 1
ATOM 880 C CA . TRP A 1 113 ? 5.483 -12.432 -6.794 1.00 83.56 113 TRP A CA 1
ATOM 881 C C . TRP A 1 113 ? 5.162 -13.125 -8.120 1.00 83.56 113 TRP A C 1
ATOM 883 O O . TRP A 1 113 ? 4.449 -12.556 -8.946 1.00 83.56 113 TRP A O 1
ATOM 893 N N . LEU A 1 114 ? 5.695 -14.329 -8.341 1.00 83.44 114 LEU A N 1
ATOM 894 C CA . LEU A 1 114 ? 5.486 -15.107 -9.555 1.00 83.44 114 LEU A CA 1
ATOM 895 C C . LEU A 1 114 ? 4.427 -16.177 -9.294 1.00 83.44 114 LEU A C 1
ATOM 897 O O . LEU A 1 114 ? 4.634 -17.086 -8.493 1.00 83.44 114 LEU A O 1
ATOM 901 N N . HIS A 1 115 ? 3.305 -16.090 -10.004 1.00 81.88 115 HIS A N 1
ATOM 902 C CA . HIS A 1 115 ? 2.273 -17.121 -10.001 1.00 81.88 115 HIS A CA 1
ATOM 903 C C . HIS A 1 115 ? 2.209 -17.776 -11.389 1.00 81.88 115 HIS A C 1
ATOM 905 O O . HIS A 1 115 ? 2.248 -17.049 -12.382 1.00 81.88 115 HIS A O 1
ATOM 911 N N . PRO A 1 116 ? 2.085 -19.113 -11.498 1.00 78.69 116 PRO A N 1
ATOM 912 C CA . PRO A 1 116 ? 2.083 -19.802 -12.794 1.00 78.69 116 PRO A CA 1
ATOM 913 C C . PRO A 1 116 ? 0.942 -19.346 -13.716 1.00 78.69 116 PRO A C 1
ATOM 915 O O . PRO A 1 116 ? 1.148 -19.181 -14.913 1.00 78.69 116 PRO A O 1
ATOM 918 N N . ASP A 1 117 ? -0.238 -19.088 -13.147 1.00 81.06 117 ASP A N 1
ATOM 919 C CA . ASP A 1 117 ? -1.446 -18.766 -13.923 1.00 81.06 117 ASP A CA 1
ATOM 920 C C . ASP A 1 117 ? -1.781 -17.265 -13.998 1.00 81.06 117 ASP A C 1
ATOM 922 O O . ASP A 1 117 ? -2.713 -16.876 -14.703 1.00 81.06 117 ASP A O 1
ATOM 926 N N . VAL A 1 118 ? -1.080 -16.404 -13.247 1.00 84.38 118 VAL A N 1
ATOM 927 C CA . VAL A 1 118 ? -1.452 -14.985 -13.091 1.00 84.38 118 VAL A CA 1
ATOM 928 C C . VAL A 1 118 ? -0.253 -14.091 -13.362 1.00 84.38 118 VAL A C 1
ATOM 930 O O . VAL A 1 118 ? 0.836 -14.314 -12.844 1.00 84.38 118 VAL A O 1
ATOM 933 N N . SER A 1 119 ? -0.467 -13.039 -14.153 1.00 87.50 119 SER A N 1
ATOM 934 C CA . SER A 1 119 ? 0.595 -12.092 -14.473 1.00 87.50 119 SER A CA 1
ATOM 935 C C . SER A 1 119 ? 1.041 -11.296 -13.246 1.00 87.50 119 SER A C 1
ATOM 937 O O . SER A 1 119 ? 0.245 -10.905 -12.387 1.00 87.50 119 SER A O 1
ATOM 939 N N . VAL A 1 120 ? 2.333 -10.978 -13.217 1.00 87.69 120 VAL A N 1
ATOM 940 C CA . VAL A 1 120 ? 2.970 -10.179 -12.160 1.00 87.69 120 VAL A CA 1
ATOM 941 C C . VAL A 1 120 ? 2.278 -8.824 -11.968 1.00 87.69 120 VAL A C 1
ATOM 943 O O . VAL A 1 120 ? 2.118 -8.361 -10.841 1.00 87.69 120 VAL A O 1
ATOM 946 N N . PHE A 1 121 ? 1.785 -8.216 -13.052 1.00 89.12 121 PHE A N 1
ATOM 947 C CA . PHE A 1 121 ? 1.020 -6.967 -13.009 1.00 89.12 121 PHE A CA 1
ATOM 948 C C . PHE A 1 121 ? -0.245 -7.075 -12.157 1.00 89.12 121 PHE A C 1
ATOM 950 O O . PHE A 1 121 ? -0.532 -6.185 -11.357 1.00 89.12 121 PHE A O 1
ATOM 957 N N . ILE A 1 122 ? -1.000 -8.166 -12.313 1.00 90.38 122 ILE A N 1
ATOM 958 C CA . ILE A 1 122 ? -2.246 -8.387 -11.572 1.00 90.38 122 ILE A CA 1
ATOM 959 C C . ILE A 1 122 ? -1.935 -8.609 -10.090 1.00 90.38 122 ILE A C 1
ATOM 961 O O . ILE A 1 122 ? -2.623 -8.047 -9.239 1.00 90.38 122 ILE A O 1
ATOM 965 N N . ILE A 1 123 ? -0.876 -9.360 -9.781 1.00 91.50 123 ILE A N 1
ATOM 966 C CA . ILE A 1 123 ? -0.426 -9.624 -8.406 1.00 91.50 123 ILE A CA 1
ATOM 967 C C . ILE A 1 123 ? 0.008 -8.323 -7.721 1.00 91.50 123 ILE A C 1
ATOM 969 O O . ILE A 1 123 ? -0.433 -8.035 -6.610 1.00 91.50 123 ILE A O 1
ATOM 973 N N . LEU A 1 124 ? 0.817 -7.493 -8.387 1.00 91.81 124 LEU A N 1
ATOM 974 C CA . LEU A 1 124 ? 1.244 -6.189 -7.866 1.00 91.81 124 LEU A CA 1
ATOM 975 C C . LEU A 1 124 ? 0.066 -5.227 -7.662 1.00 91.81 124 LEU A C 1
ATOM 977 O O . LEU A 1 124 ? 0.002 -4.535 -6.642 1.00 91.81 124 LEU A O 1
ATOM 981 N N . LEU A 1 125 ? -0.888 -5.201 -8.595 1.00 92.88 125 LEU A N 1
ATOM 982 C CA . LEU A 1 125 ? -2.091 -4.377 -8.480 1.00 92.88 125 LEU A CA 1
ATOM 983 C C . LEU A 1 125 ? -2.983 -4.837 -7.316 1.00 92.88 125 LEU A C 1
ATOM 985 O O . LEU A 1 125 ? -3.426 -4.011 -6.513 1.00 92.88 125 LEU A O 1
ATOM 989 N N . LEU A 1 126 ? -3.220 -6.147 -7.192 1.00 92.56 126 LEU A N 1
ATOM 990 C CA . LEU A 1 126 ? -3.969 -6.738 -6.079 1.00 92.56 126 LEU A CA 1
ATOM 991 C C . LEU A 1 126 ? -3.275 -6.472 -4.746 1.00 92.56 126 LEU A C 1
ATOM 993 O O . LEU A 1 126 ? -3.931 -6.039 -3.797 1.00 92.56 126 LEU A O 1
ATOM 997 N N . PHE A 1 127 ? -1.956 -6.660 -4.682 1.00 93.06 127 PHE A N 1
ATOM 998 C CA . PHE A 1 127 ? -1.150 -6.324 -3.514 1.00 93.06 127 PHE A CA 1
ATOM 999 C C . PHE A 1 127 ? -1.344 -4.866 -3.105 1.00 93.06 127 PHE A C 1
ATOM 1001 O O . PHE A 1 127 ? -1.645 -4.594 -1.940 1.00 93.06 127 PHE A O 1
ATOM 1008 N N . PHE A 1 128 ? -1.221 -3.935 -4.055 1.00 93.81 128 PHE A N 1
ATOM 1009 C CA . PHE A 1 128 ? -1.382 -2.510 -3.795 1.00 93.81 128 PHE A CA 1
ATOM 1010 C C . PHE A 1 128 ? -2.772 -2.200 -3.231 1.00 93.81 128 PHE A C 1
ATOM 1012 O O . PHE A 1 128 ? -2.871 -1.632 -2.144 1.00 93.81 128 PHE A O 1
ATOM 1019 N N . ILE A 1 129 ? -3.843 -2.628 -3.910 1.00 92.94 129 ILE A N 1
ATOM 1020 C CA . ILE A 1 129 ? -5.226 -2.369 -3.480 1.00 92.94 129 ILE A CA 1
ATOM 1021 C C . ILE A 1 129 ? -5.475 -2.956 -2.089 1.00 92.94 129 ILE A C 1
ATOM 1023 O O . ILE A 1 129 ? -6.011 -2.273 -1.212 1.00 92.94 129 ILE A O 1
ATOM 1027 N N . MET A 1 130 ? -5.062 -4.203 -1.862 1.00 93.19 130 MET A N 1
ATOM 1028 C CA . MET A 1 130 ? -5.335 -4.911 -0.615 1.00 93.19 130 MET A CA 1
ATOM 1029 C 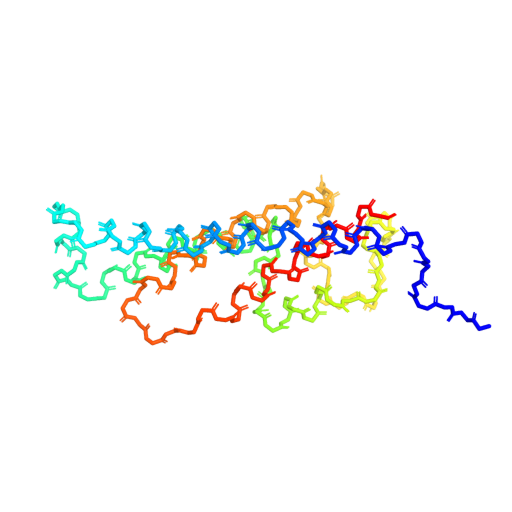C . MET A 1 130 ? -4.560 -4.319 0.557 1.00 93.19 130 MET A C 1
ATOM 1031 O O . MET A 1 130 ? -5.146 -4.008 1.596 1.00 93.19 130 MET A O 1
ATOM 1035 N N . LYS A 1 131 ? -3.261 -4.063 0.389 1.00 92.31 131 LYS A N 1
ATOM 1036 C CA . LYS A 1 131 ? -2.453 -3.422 1.432 1.00 92.31 131 LYS A CA 1
ATOM 1037 C C . LYS A 1 131 ? -2.877 -1.972 1.679 1.00 92.31 131 LYS A C 1
ATOM 1039 O O . LYS A 1 131 ? -2.745 -1.504 2.813 1.00 92.31 131 LYS A O 1
ATOM 1044 N N . PHE A 1 132 ? -3.423 -1.272 0.682 1.00 92.94 132 PHE A N 1
ATOM 1045 C CA . PHE A 1 132 ? -3.871 0.114 0.823 1.00 92.94 132 PHE A CA 1
ATOM 1046 C C . PHE A 1 132 ? -4.984 0.245 1.863 1.00 92.94 132 PHE A C 1
ATOM 1048 O O . PHE A 1 132 ? -4.831 0.968 2.848 1.00 92.94 132 PHE A O 1
ATOM 1055 N N . TRP A 1 133 ? -6.086 -0.491 1.711 1.00 91.19 133 TRP A N 1
ATOM 1056 C CA . TRP A 1 133 ? -7.175 -0.402 2.685 1.00 91.19 133 TRP A CA 1
ATOM 1057 C C . TRP A 1 133 ? -6.822 -1.100 4.007 1.00 91.19 133 TRP A C 1
ATOM 1059 O O . TRP A 1 133 ? -7.164 -0.582 5.070 1.00 91.19 133 TRP A O 1
ATOM 1069 N N . MET A 1 134 ? -6.098 -2.230 3.975 1.00 92.31 134 MET A N 1
ATOM 1070 C CA . MET A 1 134 ? -5.704 -2.946 5.198 1.00 92.31 134 MET A CA 1
ATOM 1071 C C . MET A 1 134 ? -4.819 -2.084 6.096 1.00 92.31 134 MET A C 1
ATOM 1073 O O . MET A 1 134 ? -5.014 -2.067 7.309 1.00 92.31 134 MET A O 1
ATOM 1077 N N . SER A 1 135 ? -3.865 -1.350 5.514 1.00 91.56 135 SER A N 1
ATOM 1078 C CA . SER A 1 135 ? -3.005 -0.442 6.276 1.00 91.56 135 SER A CA 1
ATOM 1079 C C . SER A 1 135 ? -3.796 0.717 6.874 1.00 91.56 135 SER A C 1
ATOM 1081 O O . SER A 1 135 ? -3.591 1.024 8.045 1.00 91.56 135 SER A O 1
ATOM 1083 N N . ALA A 1 136 ? -4.747 1.292 6.131 1.00 90.19 136 ALA A N 1
ATOM 1084 C CA . ALA A 1 136 ? -5.609 2.352 6.644 1.00 90.19 136 ALA A CA 1
ATOM 1085 C C . ALA A 1 136 ? -6.516 1.885 7.793 1.00 90.19 136 ALA A C 1
ATOM 1087 O O . ALA A 1 136 ? -6.783 2.650 8.711 1.00 90.19 136 ALA A O 1
ATOM 1088 N N . VAL A 1 137 ? -6.992 0.636 7.774 1.00 89.31 137 VAL A N 1
ATOM 1089 C CA . VAL A 1 137 ? -7.750 0.068 8.901 1.00 89.31 137 VAL A CA 1
ATOM 1090 C C . VAL A 1 137 ? -6.816 -0.254 10.072 1.00 89.31 137 VAL A C 1
ATOM 1092 O O . VAL A 1 137 ? -7.142 0.049 11.220 1.00 89.31 137 VAL A O 1
ATOM 1095 N N . ALA A 1 138 ? -5.635 -0.816 9.813 1.00 89.69 138 ALA A N 1
ATOM 1096 C CA . ALA A 1 138 ? -4.706 -1.226 10.861 1.00 89.69 138 ALA A CA 1
ATOM 1097 C C . ALA A 1 138 ? -4.160 -0.049 11.691 1.00 89.69 138 ALA A C 1
ATOM 1099 O O . ALA A 1 138 ? -4.052 -0.165 12.912 1.00 89.69 138 ALA A O 1
ATOM 1100 N N . THR A 1 139 ? -3.883 1.097 11.064 1.00 88.75 139 THR A N 1
ATOM 1101 C CA . THR A 1 139 ? -3.436 2.332 11.743 1.00 88.75 139 THR A CA 1
ATOM 1102 C C . THR A 1 139 ? -4.496 2.933 12.666 1.00 88.75 139 THR A C 1
ATOM 1104 O O . THR A 1 139 ? -4.157 3.687 13.576 1.00 88.75 139 THR A O 1
ATOM 1107 N N . THR A 1 140 ? -5.778 2.605 12.467 1.00 84.56 140 THR A N 1
ATOM 1108 C CA . THR A 1 140 ? -6.868 3.084 13.336 1.00 84.56 140 THR A CA 1
ATOM 1109 C C . THR A 1 140 ? -7.029 2.283 14.628 1.00 84.56 140 THR A C 1
ATOM 1111 O O . THR A 1 140 ? -7.776 2.695 15.520 1.00 84.56 140 THR A O 1
ATOM 1114 N N . MET A 1 141 ? -6.330 1.151 14.766 1.00 85.69 141 MET A N 1
ATOM 1115 C CA . MET A 1 141 ? -6.384 0.345 15.982 1.00 85.69 141 MET A CA 1
ATOM 1116 C C . MET A 1 141 ? -5.777 1.092 17.184 1.00 85.69 141 MET A C 1
ATOM 1118 O O . MET A 1 141 ? -4.765 1.774 17.036 1.00 85.69 141 MET A O 1
ATOM 1122 N N . PRO A 1 142 ? -6.341 0.941 18.402 1.00 81.50 142 PRO A N 1
ATOM 1123 C CA . PRO A 1 142 ? -5.839 1.570 19.628 1.00 81.50 142 PRO A CA 1
ATOM 1124 C C . PRO A 1 142 ? -4.584 0.853 20.171 1.00 81.50 142 PRO A C 1
ATOM 1126 O O . PRO A 1 142 ? -4.548 0.403 21.323 1.00 81.50 142 PRO A O 1
ATOM 1129 N N . ILE A 1 143 ? -3.569 0.720 19.318 1.00 84.38 143 ILE A N 1
ATOM 1130 C CA . ILE A 1 143 ? -2.283 0.060 19.556 1.00 84.38 143 ILE A CA 1
ATOM 1131 C C . ILE A 1 143 ? -1.181 1.034 19.119 1.00 84.38 143 ILE A C 1
ATOM 1133 O O . ILE A 1 143 ? -1.340 1.698 18.092 1.00 84.38 143 ILE A O 1
ATOM 1137 N N . PRO A 1 144 ? -0.060 1.138 19.855 1.00 84.44 144 PRO A N 1
ATOM 1138 C CA . PRO A 1 144 ? 1.099 1.886 19.381 1.00 84.44 144 PRO A CA 1
ATOM 1139 C C . PRO A 1 144 ? 1.611 1.263 18.074 1.00 84.44 144 PRO A C 1
ATOM 1141 O O . PRO A 1 144 ? 2.221 0.197 18.081 1.00 84.44 144 PRO A O 1
ATOM 1144 N N . SER A 1 145 ? 1.332 1.908 16.943 1.00 82.00 145 SER A N 1
ATOM 1145 C CA . SER A 1 145 ? 1.775 1.458 15.624 1.00 82.00 145 SER A CA 1
ATOM 1146 C C . SER A 1 145 ? 2.203 2.646 14.768 1.00 82.00 145 SER A C 1
ATOM 1148 O O . SER A 1 145 ? 1.605 3.721 14.814 1.00 82.00 145 SER A O 1
ATOM 1150 N N . GLY A 1 146 ? 3.287 2.467 14.015 1.00 85.12 146 GLY A N 1
ATOM 1151 C CA . GLY A 1 146 ? 3.767 3.468 13.069 1.00 85.12 146 GLY A CA 1
ATOM 1152 C C . GLY A 1 146 ? 3.084 3.315 11.711 1.00 85.12 146 GLY A C 1
ATOM 1153 O O . GLY A 1 146 ? 3.009 2.211 11.178 1.00 85.12 146 GLY A O 1
ATOM 1154 N N . ALA A 1 147 ? 2.645 4.426 11.116 1.00 86.12 147 ALA A N 1
ATOM 1155 C CA . ALA A 1 147 ? 2.041 4.439 9.779 1.00 86.12 147 ALA A CA 1
ATOM 1156 C C . ALA A 1 147 ? 3.070 4.529 8.633 1.00 86.12 147 ALA A C 1
ATOM 1158 O O . ALA A 1 147 ? 2.722 4.317 7.477 1.00 86.12 147 ALA A O 1
ATOM 1159 N N . PHE A 1 148 ? 4.339 4.832 8.930 1.00 89.25 148 PHE A N 1
ATOM 1160 C CA . PHE A 1 148 ? 5.356 5.104 7.908 1.00 89.25 148 PHE A CA 1
ATOM 1161 C C . PHE A 1 148 ? 5.707 3.875 7.056 1.00 89.25 148 PHE A C 1
ATOM 1163 O O . PHE A 1 148 ? 5.609 3.919 5.835 1.00 89.25 148 PHE A O 1
ATOM 1170 N N . MET A 1 149 ? 6.076 2.764 7.700 1.00 90.56 149 MET A N 1
ATOM 1171 C CA . MET A 1 149 ? 6.502 1.538 7.015 1.00 90.56 149 MET A CA 1
ATOM 1172 C C . MET A 1 149 ? 5.472 0.994 6.002 1.00 90.56 149 MET A C 1
ATOM 1174 O O . MET A 1 149 ? 5.857 0.733 4.864 1.00 90.56 149 MET A O 1
ATOM 1178 N N . PRO A 1 150 ? 4.173 0.832 6.337 1.00 89.50 150 PRO A N 1
ATOM 1179 C CA . PRO A 1 150 ? 3.203 0.321 5.367 1.00 89.50 150 PRO A CA 1
ATOM 1180 C C . PRO A 1 150 ? 2.979 1.274 4.184 1.00 89.50 150 PRO A C 1
ATOM 1182 O O . PRO A 1 150 ? 2.832 0.810 3.057 1.00 89.50 150 PRO A O 1
ATOM 1185 N N . VAL A 1 151 ? 3.006 2.592 4.407 1.00 92.00 151 VAL A N 1
ATOM 1186 C CA . VAL A 1 151 ? 2.879 3.584 3.324 1.00 92.00 151 VAL A CA 1
ATOM 1187 C C . VAL A 1 151 ? 4.107 3.566 2.415 1.00 92.00 151 VAL A C 1
ATOM 1189 O O . VAL A 1 151 ? 3.971 3.657 1.196 1.00 92.00 151 VAL A O 1
ATOM 1192 N N . PHE A 1 152 ? 5.298 3.379 2.986 1.00 93.31 152 PHE A N 1
ATOM 1193 C CA . PHE A 1 152 ? 6.530 3.230 2.217 1.00 93.31 152 PHE A CA 1
ATOM 1194 C C . PHE A 1 152 ? 6.482 2.004 1.289 1.00 93.31 152 PHE A C 1
ATOM 1196 O O . PHE A 1 152 ? 6.811 2.111 0.110 1.00 93.31 152 PHE A O 1
ATOM 1203 N N . ILE A 1 153 ? 5.988 0.864 1.787 1.00 93.50 153 ILE A N 1
ATOM 1204 C CA . ILE A 1 153 ? 5.799 -0.358 0.986 1.00 93.50 153 ILE A CA 1
ATOM 1205 C C . ILE A 1 153 ? 4.807 -0.134 -0.157 1.00 93.50 153 ILE A C 1
ATOM 1207 O O . ILE A 1 153 ? 5.056 -0.578 -1.274 1.00 93.50 153 ILE A O 1
ATOM 1211 N N . LEU A 1 154 ? 3.699 0.568 0.097 1.00 93.50 154 LEU A N 1
ATOM 1212 C CA . LEU A 1 154 ? 2.715 0.894 -0.940 1.00 93.50 154 LEU A CA 1
ATOM 1213 C C . LEU A 1 154 ? 3.318 1.757 -2.053 1.00 93.50 154 LEU A C 1
ATOM 1215 O O . LEU A 1 154 ? 3.060 1.500 -3.227 1.00 93.50 154 LEU A O 1
ATOM 1219 N N . GLY A 1 155 ? 4.146 2.741 -1.691 1.00 93.38 155 GLY A N 1
ATOM 1220 C CA . GLY A 1 155 ? 4.875 3.562 -2.657 1.00 93.38 155 GLY A CA 1
ATOM 1221 C C . GLY A 1 155 ? 5.867 2.743 -3.484 1.00 93.38 155 GLY A C 1
ATOM 1222 O O . GLY A 1 155 ? 5.886 2.864 -4.707 1.00 93.38 155 GLY A O 1
ATOM 1223 N N . ALA A 1 156 ? 6.634 1.861 -2.837 1.00 93.75 156 ALA A N 1
ATOM 1224 C CA . ALA A 1 156 ? 7.558 0.961 -3.524 1.00 93.75 156 ALA A CA 1
ATOM 1225 C C . ALA A 1 156 ? 6.825 0.002 -4.479 1.00 93.75 156 ALA A C 1
ATOM 1227 O O . ALA A 1 156 ? 7.264 -0.185 -5.609 1.00 93.75 156 ALA A O 1
ATOM 1228 N N . ALA A 1 157 ? 5.678 -0.548 -4.069 1.00 93.00 157 ALA A N 1
ATOM 1229 C CA . ALA A 1 157 ? 4.865 -1.420 -4.913 1.00 93.00 157 ALA A CA 1
ATOM 1230 C C . ALA A 1 157 ? 4.283 -0.686 -6.128 1.00 93.00 157 ALA A C 1
ATOM 1232 O O . ALA A 1 157 ? 4.307 -1.224 -7.232 1.00 93.00 157 ALA A O 1
ATOM 1233 N N . PHE A 1 158 ? 3.807 0.550 -5.951 1.00 93.38 158 PHE A N 1
ATOM 1234 C CA . PHE A 1 158 ? 3.318 1.364 -7.065 1.00 93.38 158 PHE A CA 1
ATOM 1235 C C . PHE A 1 158 ? 4.444 1.751 -8.032 1.00 93.38 158 PHE A C 1
ATOM 1237 O O . PHE A 1 158 ? 4.289 1.602 -9.241 1.00 93.38 158 PHE A O 1
ATOM 1244 N N . GLY A 1 159 ? 5.598 2.183 -7.513 1.00 92.44 159 GLY A N 1
ATOM 1245 C CA . GLY A 1 159 ? 6.774 2.470 -8.338 1.00 92.44 159 GLY A CA 1
ATOM 1246 C C . GLY A 1 159 ? 7.238 1.240 -9.117 1.00 92.44 159 GLY A C 1
ATOM 1247 O O . GLY A 1 159 ? 7.517 1.337 -10.309 1.00 92.44 159 GLY A O 1
ATOM 1248 N N . ARG A 1 160 ? 7.228 0.067 -8.472 1.00 92.25 160 ARG A N 1
ATOM 1249 C CA . ARG A 1 160 ? 7.563 -1.206 -9.113 1.00 92.25 160 ARG A CA 1
ATOM 1250 C C . ARG A 1 160 ? 6.569 -1.595 -10.203 1.00 92.25 160 ARG A C 1
ATOM 1252 O O . ARG A 1 160 ? 6.991 -2.024 -11.268 1.00 92.25 160 ARG A O 1
ATOM 1259 N N . LEU A 1 161 ? 5.270 -1.411 -9.961 1.00 92.00 161 LEU A N 1
ATOM 1260 C CA . LEU A 1 161 ? 4.227 -1.657 -10.956 1.00 92.00 161 LEU A CA 1
ATOM 1261 C C . LEU A 1 161 ? 4.453 -0.811 -12.213 1.00 92.00 161 LEU A C 1
ATOM 1263 O O . LEU A 1 161 ? 4.397 -1.352 -13.310 1.00 92.00 161 LEU A O 1
ATOM 1267 N N . VAL A 1 162 ? 4.728 0.489 -12.063 1.00 90.69 162 VAL A N 1
ATOM 1268 C CA . VAL A 1 162 ? 5.002 1.364 -13.214 1.00 90.69 162 VAL A CA 1
ATOM 1269 C C . VAL A 1 162 ? 6.313 0.977 -13.900 1.00 90.69 162 VAL A C 1
ATOM 1271 O O . VAL A 1 162 ? 6.352 0.925 -15.124 1.00 90.69 162 VAL A O 1
ATOM 1274 N N . GLY A 1 163 ? 7.353 0.641 -13.133 1.00 88.62 163 GLY A N 1
ATOM 1275 C CA . GLY A 1 163 ? 8.641 0.208 -13.678 1.00 88.62 163 GLY A CA 1
ATOM 1276 C C . GLY A 1 163 ? 8.581 -1.100 -14.471 1.00 88.62 163 GLY A C 1
ATOM 1277 O O . GLY A 1 163 ? 9.333 -1.251 -15.418 1.00 88.62 163 GLY A O 1
ATOM 1278 N N . GLU A 1 164 ? 7.685 -2.032 -14.133 1.00 88.19 164 GLU A N 1
ATOM 1279 C CA . GLU A 1 164 ? 7.470 -3.250 -14.935 1.00 88.19 164 GLU A CA 1
ATOM 1280 C C . GLU A 1 164 ? 6.604 -2.994 -16.187 1.00 88.19 164 GLU A C 1
ATOM 1282 O O . GLU A 1 164 ? 6.554 -3.845 -17.073 1.00 88.19 164 GLU A O 1
ATOM 1287 N N . VAL A 1 165 ? 5.869 -1.871 -16.245 1.00 87.75 165 VAL A N 1
ATOM 1288 C CA . VAL A 1 165 ? 5.057 -1.469 -17.414 1.00 87.75 165 VAL A CA 1
ATOM 1289 C C . VAL A 1 165 ? 5.905 -0.758 -18.473 1.00 87.75 165 VAL A C 1
ATOM 1291 O O . VAL A 1 165 ? 5.560 -0.822 -19.655 1.00 87.75 165 VAL A O 1
ATOM 1294 N N . MET A 1 166 ? 6.965 -0.066 -18.049 1.00 83.81 166 MET A N 1
ATOM 1295 C CA . MET A 1 166 ? 7.942 0.594 -18.922 1.00 83.81 166 MET A CA 1
ATOM 1296 C C . MET A 1 166 ? 8.888 -0.423 -19.564 1.00 83.81 166 MET A C 1
ATOM 1298 O O . MET A 1 166 ? 9.166 -0.251 -20.771 1.00 83.81 166 MET A O 1
#

Secondary structure (DSSP, 8-state):
---SS-TTTHHHHHHHHHHHHHHHHHHHHHHHHHHHHHHS--HHHHHHHHSTTHHHHHHHHHHHHHH-TTTGGGGGTTT--HHHHHHHHT-SS-HHHHTTSS--TT-TTGGGG--SSS-HHHHHHHHHHHHHHHHHHHTTSSS---SHHHHHHHHHHHHHHHHHH-

Organism: NCBI:txid188132

Foldseek 3Di:
DDDPDDPVCVVVVVVLVVVLVVLVVVLVVLLVVLLVVLVDPDPVSCVCVVDLVNLVVVLCVVLCVCLPCVPVVLLALSVDDLVRLLVLLPDPDQVQVCLPPPDDPPSVSVCSLHDVVDDSLSSLVCNLVSLSVSLSSNVSRPDPDDSPSSSVSSSSSSVSSSVSVD

pLDDT: mean 84.62, std 9.88, range [47.75, 95.69]

Sequence (166 aa):
MDFPFDLQELPAFAIIGIACGFLGAFFVYLNRQVVLFMRRPNAMTRFLIKHRLIFPATVTLVIATLTFPPGFGQFMAGELMPRECINSLFDNFTWTKISGSPSLAGLGRSTAWLHPDVSVFIILLLFFIMKFWMSAVATTMPIPSGAFMPVFILGAAFGRLVGEVM